Protein AF-A0A9E2K7A7-F1 (afdb_monomer)

Structure (mmCIF, N/CA/C/O backbone):
data_AF-A0A9E2K7A7-F1
#
_entry.id   AF-A0A9E2K7A7-F1
#
loop_
_atom_site.group_PDB
_atom_site.id
_atom_site.type_symbol
_atom_site.label_atom_id
_atom_site.label_alt_id
_atom_site.label_comp_id
_atom_site.label_asym_id
_atom_site.label_entity_id
_atom_site.label_seq_id
_atom_site.pdbx_PDB_ins_code
_atom_site.Cartn_x
_atom_site.Cartn_y
_atom_site.Cartn_z
_atom_site.occupancy
_atom_site.B_iso_or_equiv
_atom_site.auth_seq_id
_atom_site.auth_comp_id
_atom_site.auth_asym_id
_atom_site.auth_atom_id
_atom_site.pdbx_PDB_model_num
ATOM 1 N N . MET A 1 1 ? 2.719 -15.044 -14.111 1.00 57.91 1 MET A N 1
ATOM 2 C CA . MET A 1 1 ? 1.817 -14.377 -13.145 1.00 57.91 1 MET A CA 1
ATOM 3 C C . MET A 1 1 ? 2.342 -12.964 -12.944 1.00 57.91 1 MET A C 1
ATOM 5 O O . MET A 1 1 ? 3.546 -12.832 -12.758 1.00 57.91 1 MET A O 1
ATOM 9 N N . ARG A 1 2 ? 1.518 -11.918 -13.083 1.00 84.56 2 ARG A N 1
ATOM 10 C CA . ARG A 1 2 ? 1.963 -10.533 -12.827 1.00 84.56 2 ARG A CA 1
ATOM 11 C C . ARG A 1 2 ? 1.913 -10.282 -11.317 1.00 84.56 2 ARG A C 1
ATOM 13 O O . ARG A 1 2 ? 0.909 -10.629 -10.705 1.00 84.56 2 ARG A O 1
ATOM 20 N N . ALA A 1 3 ? 2.964 -9.709 -10.729 1.00 89.88 3 ALA A N 1
ATOM 21 C CA . ALA A 1 3 ? 3.061 -9.491 -9.278 1.00 89.88 3 ALA A CA 1
ATOM 22 C C . ALA A 1 3 ? 1.875 -8.687 -8.714 1.00 89.88 3 ALA A C 1
ATOM 24 O O . ALA A 1 3 ? 1.361 -9.019 -7.653 1.00 89.88 3 ALA A O 1
ATOM 25 N N . GLU A 1 4 ? 1.388 -7.696 -9.468 1.00 91.44 4 GLU A N 1
ATOM 26 C CA . GLU A 1 4 ? 0.184 -6.931 -9.121 1.00 91.44 4 GLU A CA 1
ATOM 27 C C . GLU A 1 4 ? -1.035 -7.821 -8.893 1.00 91.44 4 GLU A C 1
ATOM 29 O O . GLU A 1 4 ? -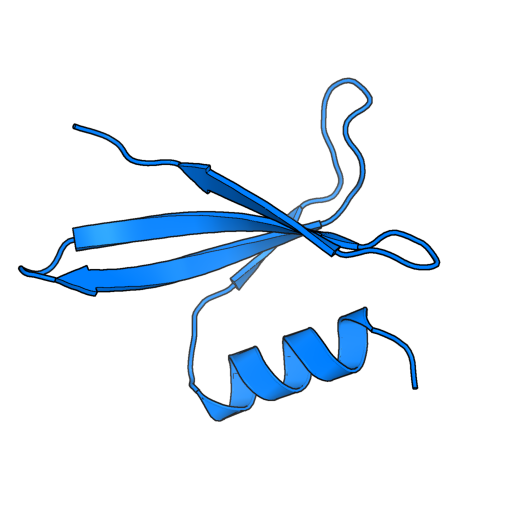1.734 -7.637 -7.906 1.00 91.44 4 GLU A O 1
ATOM 34 N N . GLN A 1 5 ? -1.251 -8.815 -9.756 1.00 93.50 5 GLN A N 1
ATOM 35 C CA . GLN A 1 5 ? -2.416 -9.687 -9.661 1.00 93.50 5 GLN A CA 1
ATOM 36 C C . GLN A 1 5 ? -2.366 -10.557 -8.403 1.00 93.50 5 GLN A C 1
ATOM 38 O O . GLN A 1 5 ? -3.349 -10.634 -7.678 1.00 93.50 5 GLN A O 1
ATOM 43 N N . VAL A 1 6 ? -1.195 -11.121 -8.089 1.00 94.88 6 VAL A N 1
ATOM 44 C CA . VAL A 1 6 ? -0.988 -11.885 -6.847 1.00 94.88 6 VAL A CA 1
ATOM 45 C C . VAL A 1 6 ? -1.285 -11.017 -5.625 1.00 94.88 6 VAL A C 1
ATOM 47 O O . VAL A 1 6 ? -1.958 -11.462 -4.702 1.00 94.88 6 VAL A O 1
ATOM 50 N N . ILE A 1 7 ? -0.816 -9.768 -5.623 1.00 94.88 7 ILE A N 1
ATOM 51 C CA . ILE A 1 7 ? -1.056 -8.842 -4.514 1.00 94.88 7 ILE A CA 1
ATOM 52 C C . ILE A 1 7 ? -2.549 -8.528 -4.397 1.00 94.88 7 ILE A C 1
ATOM 54 O O . ILE A 1 7 ? -3.099 -8.643 -3.308 1.00 94.88 7 ILE A O 1
ATOM 58 N N . THR A 1 8 ? -3.225 -8.163 -5.489 1.00 95.44 8 THR A N 1
ATOM 59 C CA . THR A 1 8 ? -4.657 -7.828 -5.436 1.00 95.44 8 THR A CA 1
ATOM 60 C C . THR A 1 8 ? -5.529 -9.014 -5.041 1.00 95.44 8 THR A C 1
ATOM 62 O O . THR A 1 8 ? -6.506 -8.813 -4.324 1.00 95.44 8 THR A O 1
ATOM 65 N N . ASP A 1 9 ? -5.162 -10.230 -5.453 1.00 96.62 9 ASP A N 1
ATOM 66 C CA . ASP A 1 9 ? -5.879 -11.452 -5.081 1.00 96.62 9 ASP A CA 1
ATOM 67 C C . ASP A 1 9 ? -5.775 -11.694 -3.567 1.00 96.62 9 ASP A C 1
ATOM 69 O O . ASP A 1 9 ? -6.790 -11.904 -2.908 1.00 96.62 9 ASP A O 1
ATOM 73 N N . VAL A 1 10 ? -4.575 -11.550 -2.992 1.00 95.69 10 VAL A N 1
ATOM 74 C CA . VAL A 1 10 ? -4.349 -11.664 -1.540 1.00 95.69 10 VAL A CA 1
ATOM 75 C C . VAL A 1 10 ? -5.086 -10.562 -0.771 1.00 95.69 10 VAL A C 1
ATOM 77 O O . VAL A 1 10 ? -5.716 -10.833 0.250 1.00 95.69 10 VAL A O 1
ATOM 80 N N . LEU A 1 11 ? -5.054 -9.314 -1.250 1.00 95.44 11 LEU A N 1
ATOM 81 C CA . LEU A 1 11 ? -5.787 -8.215 -0.609 1.00 95.44 11 LEU A CA 1
ATOM 82 C C . LEU A 1 11 ? -7.297 -8.491 -0.581 1.00 95.44 11 LEU A C 1
ATOM 84 O O . LEU A 1 11 ? -7.940 -8.259 0.442 1.00 95.44 11 LEU A O 1
ATOM 88 N N . ALA A 1 12 ? -7.849 -9.028 -1.673 1.00 95.62 12 ALA A N 1
ATOM 89 C CA . ALA A 1 12 ? -9.252 -9.415 -1.751 1.00 95.62 12 ALA A CA 1
ATOM 90 C C . ALA A 1 12 ? -9.581 -10.613 -0.843 1.00 95.62 12 ALA A C 1
ATOM 92 O O . ALA A 1 12 ? -10.582 -10.566 -0.127 1.00 95.62 12 ALA A O 1
ATOM 93 N N . GLU A 1 13 ? -8.737 -11.650 -0.825 1.00 97.56 13 GLU A N 1
ATOM 94 C CA . GLU A 1 13 ? -8.899 -12.844 0.021 1.00 97.56 13 GLU A CA 1
ATOM 95 C C . GLU A 1 13 ? -8.946 -12.488 1.514 1.00 97.56 13 GLU A C 1
ATOM 97 O O . GLU A 1 13 ? -9.777 -13.009 2.258 1.00 97.56 13 GLU A O 1
ATOM 102 N N . HIS A 1 14 ? -8.099 -11.553 1.946 1.00 95.12 14 HIS A N 1
ATOM 103 C CA . HIS A 1 14 ? -8.032 -11.103 3.337 1.00 95.12 14 HIS A CA 1
ATOM 104 C C . HIS A 1 14 ? -8.967 -9.928 3.665 1.00 95.12 14 HIS A C 1
ATOM 106 O O . HIS A 1 14 ? -8.977 -9.464 4.807 1.00 95.12 14 HIS A O 1
ATOM 112 N N . GLY A 1 15 ? -9.747 -9.431 2.699 1.00 94.81 15 GLY A N 1
ATOM 113 C CA . GLY A 1 15 ? -10.652 -8.295 2.898 1.00 94.81 15 GLY A CA 1
ATOM 114 C C . GLY A 1 15 ? -9.937 -6.995 3.283 1.00 94.81 15 GLY A C 1
ATOM 115 O O . GLY A 1 15 ? -10.505 -6.175 4.004 1.00 94.81 15 GLY A O 1
ATOM 116 N N . LEU A 1 16 ? -8.690 -6.815 2.838 1.00 95.31 16 LEU A N 1
ATOM 117 C CA . LEU A 1 16 ? -7.891 -5.625 3.117 1.00 95.31 16 LEU A CA 1
ATOM 118 C C . LEU A 1 16 ? -8.290 -4.493 2.158 1.00 95.31 16 LEU A C 1
ATOM 120 O O . LEU A 1 16 ? -8.149 -4.657 0.942 1.00 95.31 16 LEU A O 1
ATOM 124 N N . PRO A 1 17 ? -8.764 -3.338 2.662 1.00 95.12 17 PRO A N 1
ATOM 125 C CA . PRO A 1 17 ? -9.095 -2.204 1.812 1.00 95.12 17 PRO A CA 1
ATOM 126 C C . PRO A 1 17 ? -7.858 -1.703 1.069 1.00 95.12 17 PRO A C 1
ATOM 128 O O . PRO A 1 17 ? -6.782 -1.533 1.651 1.00 95.12 17 PRO A O 1
ATOM 131 N N . TYR A 1 18 ? -8.013 -1.439 -0.226 1.00 96.00 18 TYR A N 1
ATOM 132 C CA . TYR A 1 18 ? -6.960 -0.835 -1.026 1.00 96.00 18 TYR A CA 1
ATOM 133 C C . TYR A 1 18 ? -7.516 0.077 -2.117 1.00 96.00 18 TYR A C 1
ATOM 135 O O . TYR A 1 18 ? -8.646 -0.075 -2.584 1.00 96.00 18 TYR A O 1
ATOM 143 N N . SER A 1 19 ? -6.691 1.020 -2.558 1.00 95.56 19 SER A N 1
ATOM 144 C CA . SER A 1 19 ? -6.974 1.903 -3.687 1.00 95.56 19 SER A CA 1
ATOM 145 C C . SER A 1 19 ? -5.775 1.985 -4.629 1.00 95.56 19 SER A C 1
ATOM 147 O O . SER A 1 19 ? -4.623 1.815 -4.226 1.00 95.56 19 SER A O 1
ATOM 149 N N . ARG A 1 20 ? -6.039 2.219 -5.919 1.00 93.88 20 ARG A N 1
ATOM 150 C CA . ARG A 1 20 ? -4.979 2.413 -6.915 1.00 93.88 20 ARG A CA 1
ATOM 151 C C . ARG A 1 20 ? -4.467 3.844 -6.857 1.00 93.88 20 ARG A C 1
ATOM 153 O O . ARG A 1 20 ? -5.237 4.793 -6.991 1.00 93.88 20 ARG A O 1
ATOM 160 N N . TYR A 1 21 ? -3.157 3.979 -6.742 1.00 92.06 21 TYR A N 1
ATOM 161 C CA . TYR A 1 21 ? -2.445 5.241 -6.807 1.00 92.06 21 TYR A CA 1
ATOM 162 C C . TYR A 1 21 ? -1.773 5.371 -8.172 1.00 92.06 21 TYR A C 1
ATOM 164 O O . TYR A 1 21 ? -0.939 4.550 -8.542 1.00 92.06 21 TYR A O 1
ATOM 172 N N . GLN A 1 22 ? -2.134 6.402 -8.937 1.00 88.94 22 GLN A N 1
ATOM 173 C CA . GLN A 1 22 ? -1.603 6.605 -10.292 1.00 88.94 22 GLN A CA 1
ATOM 174 C C . GLN A 1 22 ? -0.184 7.202 -10.312 1.00 88.94 22 GLN A C 1
ATOM 176 O O . GLN A 1 22 ? 0.400 7.332 -11.384 1.00 88.94 22 GLN A O 1
ATOM 181 N N . GLY A 1 23 ? 0.377 7.546 -9.149 1.00 83.56 23 GLY A N 1
ATOM 182 C CA . GLY A 1 23 ? 1.594 8.347 -9.059 1.00 83.56 23 GLY A CA 1
ATOM 183 C C . GLY A 1 23 ? 1.284 9.845 -9.003 1.00 83.56 23 GLY A C 1
ATOM 184 O O . GLY A 1 23 ? 0.309 10.323 -9.581 1.00 83.56 23 GLY A O 1
ATOM 185 N N . ALA A 1 24 ? 2.113 10.608 -8.295 1.00 81.75 24 ALA A N 1
ATOM 186 C CA . ALA A 1 24 ? 2.095 12.070 -8.305 1.00 81.75 24 ALA A CA 1
ATOM 187 C C . ALA A 1 24 ? 3.534 12.596 -8.312 1.00 81.75 24 ALA A C 1
ATOM 189 O O . ALA A 1 24 ? 4.423 11.966 -7.744 1.00 81.75 24 ALA A O 1
ATOM 190 N N . HIS A 1 25 ? 3.763 13.750 -8.947 1.00 78.25 25 HIS A N 1
ATOM 191 C CA . HIS A 1 25 ? 5.061 14.446 -8.964 1.00 78.25 25 HIS A CA 1
ATOM 192 C C . HIS A 1 25 ? 6.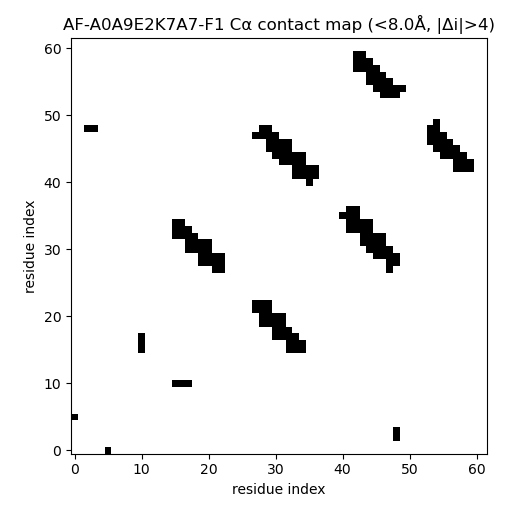261 13.567 -9.386 1.00 78.25 25 HIS A C 1
ATOM 194 O O . HIS A 1 25 ? 7.355 13.702 -8.847 1.00 78.25 25 HIS A O 1
ATOM 200 N N . GLY A 1 26 ? 6.062 12.650 -10.342 1.00 76.38 26 GLY A N 1
ATOM 201 C CA . GLY A 1 26 ? 7.105 11.723 -10.807 1.00 76.38 26 GLY A CA 1
ATOM 202 C C . GLY A 1 26 ? 7.241 10.433 -9.986 1.00 76.38 26 GLY A C 1
ATOM 203 O O . GLY A 1 26 ? 8.119 9.623 -10.273 1.00 76.38 26 GLY A O 1
ATOM 204 N N . GLY A 1 27 ? 6.378 10.217 -8.989 1.00 78.50 27 GLY A N 1
ATOM 205 C CA . GLY A 1 27 ? 6.261 8.942 -8.285 1.00 78.50 27 GLY A CA 1
ATOM 206 C C . GLY A 1 27 ? 5.679 7.840 -9.174 1.00 78.50 27 GLY A C 1
ATOM 207 O O . GLY A 1 27 ? 4.814 8.096 -10.012 1.00 78.50 27 GLY A O 1
ATOM 208 N N . LEU A 1 28 ? 6.150 6.608 -8.974 1.00 85.44 28 LEU A N 1
ATOM 209 C CA . LEU A 1 28 ? 5.633 5.428 -9.663 1.00 85.44 28 LEU A CA 1
ATOM 210 C C . LEU A 1 28 ? 4.204 5.096 -9.189 1.00 85.44 28 LEU A C 1
ATOM 212 O O . LEU A 1 28 ? 3.872 5.350 -8.026 1.00 85.44 28 LEU A O 1
ATOM 216 N N . PRO A 1 29 ? 3.360 4.522 -10.063 1.00 90.56 29 PRO A N 1
ATOM 217 C CA . PRO A 1 29 ? 2.050 4.031 -9.663 1.00 90.56 29 PRO A CA 1
ATOM 218 C C . PRO A 1 29 ? 2.176 2.868 -8.668 1.00 90.56 29 PRO A C 1
ATOM 220 O O . PRO A 1 29 ? 3.175 2.145 -8.641 1.00 90.56 29 PRO A O 1
ATOM 223 N N . GLY A 1 30 ? 1.143 2.676 -7.855 1.00 93.50 30 GLY A N 1
ATOM 224 C CA . GLY A 1 30 ? 1.127 1.649 -6.820 1.00 93.50 30 GLY A CA 1
ATOM 225 C C . GLY A 1 30 ? -0.253 1.414 -6.217 1.00 93.50 30 GLY A C 1
ATOM 226 O O . GLY A 1 30 ? -1.268 1.908 -6.710 1.00 93.50 30 GLY A O 1
ATOM 227 N N . LEU A 1 31 ? -0.287 0.654 -5.128 1.00 95.50 31 LEU A N 1
ATOM 228 C CA . LEU A 1 31 ? -1.491 0.367 -4.351 1.00 95.50 31 LEU A CA 1
ATOM 229 C C . LEU A 1 31 ? -1.346 0.974 -2.960 1.00 95.50 31 LEU A C 1
ATOM 231 O O . LEU A 1 31 ? -0.377 0.683 -2.265 1.00 95.50 31 LEU A O 1
ATOM 235 N N . ILE A 1 32 ? -2.304 1.797 -2.548 1.00 95.25 32 ILE A N 1
ATOM 236 C CA . ILE A 1 32 ? -2.428 2.228 -1.155 1.00 95.25 32 ILE A CA 1
ATOM 237 C C . ILE A 1 32 ? -3.280 1.179 -0.451 1.00 95.25 32 ILE A C 1
ATOM 239 O O . ILE A 1 32 ? -4.411 0.947 -0.869 1.00 95.25 32 ILE A O 1
ATOM 243 N N . VAL A 1 33 ? -2.738 0.551 0.585 1.00 96.38 33 VAL A N 1
ATOM 244 C CA . VAL A 1 33 ? -3.374 -0.518 1.359 1.00 96.38 33 VAL A CA 1
ATOM 245 C C . VAL A 1 33 ? -3.540 -0.068 2.803 1.00 96.38 33 VAL A C 1
ATOM 247 O O . VAL A 1 33 ? -2.590 0.423 3.419 1.00 96.38 33 VAL A O 1
ATOM 250 N N . GLU A 1 34 ? -4.730 -0.274 3.352 1.00 94.38 34 GLU A N 1
ATOM 251 C CA . GLU A 1 34 ? -5.012 -0.069 4.770 1.00 94.38 34 GLU A CA 1
ATOM 252 C C . GLU A 1 34 ? -4.682 -1.351 5.537 1.00 94.38 34 GLU A C 1
ATOM 254 O O . GLU A 1 34 ? -5.391 -2.354 5.438 1.00 94.38 34 GLU A O 1
ATOM 259 N N . LEU A 1 35 ? -3.584 -1.336 6.296 1.00 92.75 35 LEU A N 1
ATOM 260 C CA . LEU A 1 35 ? -3.186 -2.479 7.112 1.00 92.75 35 LEU A CA 1
ATOM 261 C C . LEU A 1 35 ? -3.665 -2.300 8.559 1.00 92.75 35 LEU A C 1
ATOM 263 O O . LEU A 1 35 ? -3.343 -1.279 9.186 1.00 92.75 35 LEU A O 1
ATOM 267 N N . PRO A 1 36 ? -4.401 -3.281 9.117 1.00 90.06 36 PRO A N 1
ATOM 268 C CA . PRO A 1 36 ? -4.778 -3.261 10.520 1.00 90.06 36 PRO A CA 1
ATOM 269 C C . PRO A 1 36 ? -3.536 -3.471 11.389 1.00 90.06 36 PRO A C 1
ATOM 271 O O . PRO A 1 36 ? -2.726 -4.366 11.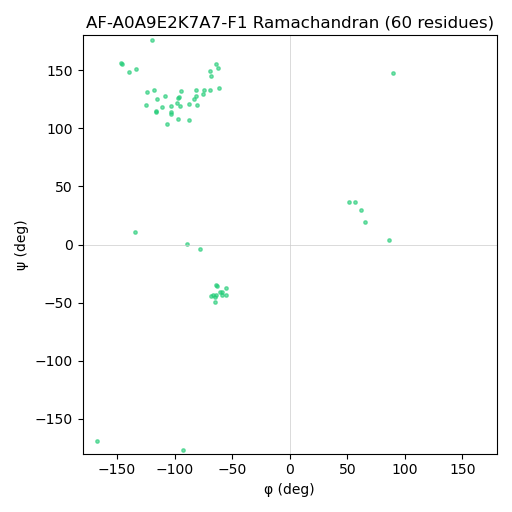152 1.00 90.06 36 PRO A O 1
ATOM 274 N N . GLY A 1 37 ? -3.393 -2.634 12.407 1.00 84.88 37 GLY A N 1
ATOM 275 C CA . GLY A 1 37 ? -2.344 -2.708 13.409 1.00 84.88 37 GLY A CA 1
ATOM 276 C C . GLY A 1 37 ? -2.905 -2.887 14.816 1.00 84.88 37 GLY A C 1
ATOM 277 O O . GLY A 1 37 ? -4.113 -2.854 15.070 1.00 84.88 37 GLY A O 1
ATOM 278 N N . GLU A 1 38 ? -1.992 -3.049 15.764 1.00 86.19 38 GLU A N 1
ATOM 279 C CA . GLU A 1 38 ? -2.332 -3.234 17.170 1.00 86.19 38 GLU A CA 1
ATOM 280 C C . GLU A 1 38 ? -3.060 -2.012 17.752 1.00 86.19 38 GLU A C 1
ATOM 282 O O . GLU A 1 38 ? -2.845 -0.868 17.347 1.00 86.19 38 GLU A O 1
ATOM 287 N N . ARG A 1 39 ? -3.910 -2.241 18.761 1.00 85.94 39 ARG A N 1
ATOM 288 C CA . ARG A 1 39 ? -4.626 -1.179 19.503 1.00 85.94 39 ARG A CA 1
ATOM 289 C C . ARG A 1 39 ? -5.481 -0.259 18.613 1.00 85.94 39 ARG A C 1
ATOM 291 O O . ARG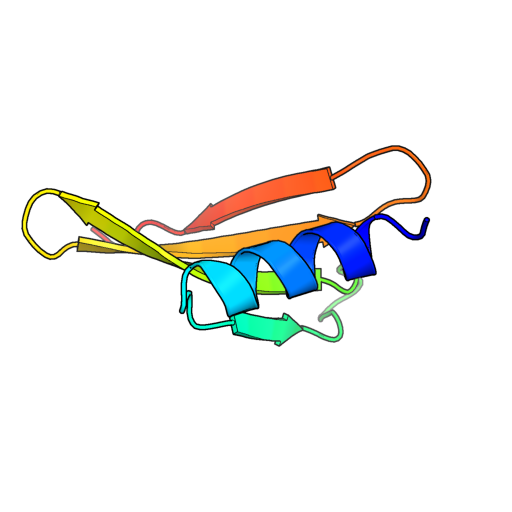 A 1 39 ? -5.612 0.926 18.910 1.00 85.94 39 ARG A O 1
ATOM 298 N N . LYS A 1 40 ? -6.112 -0.822 17.574 1.00 78.81 40 LYS A N 1
ATOM 299 C CA . LYS A 1 40 ? -6.964 -0.108 16.599 1.00 78.81 40 LYS A CA 1
ATOM 300 C C . LYS A 1 40 ? -6.210 0.917 15.741 1.00 78.81 40 LYS A C 1
ATOM 302 O O . LYS A 1 40 ? -6.833 1.814 15.176 1.00 78.81 40 LYS A O 1
ATOM 307 N N . LEU A 1 41 ? -4.886 0.804 15.638 1.00 84.62 41 LEU A N 1
ATOM 308 C CA . LEU A 1 41 ? -4.113 1.618 14.706 1.00 84.62 41 LEU A CA 1
ATOM 309 C C . LEU A 1 41 ? -4.332 1.093 13.288 1.00 84.62 41 LEU A C 1
ATOM 311 O O . LEU A 1 41 ? -4.250 -0.106 13.054 1.00 84.62 41 LEU A O 1
ATOM 315 N N . THR A 1 42 ? -4.596 1.987 12.342 1.00 89.06 42 THR A N 1
ATOM 316 C CA . THR A 1 42 ? -4.595 1.658 10.911 1.00 89.06 42 THR A CA 1
ATOM 317 C C . THR A 1 42 ? -3.367 2.300 10.294 1.00 89.06 42 THR A C 1
ATOM 319 O O . THR A 1 42 ? -3.127 3.490 10.504 1.00 89.06 42 THR A O 1
ATOM 322 N N . THR A 1 43 ? -2.56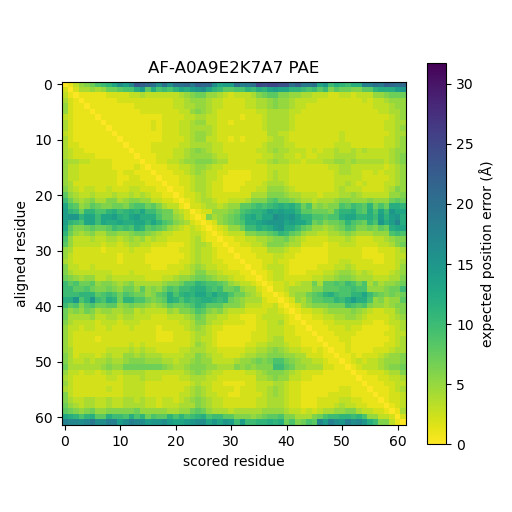7 1.512 9.578 1.00 92.38 43 THR A N 1
ATOM 323 C CA . THR A 1 43 ? -1.363 2.002 8.900 1.00 92.38 43 THR A CA 1
ATOM 324 C C . THR A 1 43 ? -1.583 1.962 7.401 1.00 92.38 43 THR A C 1
ATOM 326 O O . THR A 1 43 ? -1.768 0.893 6.819 1.00 92.38 43 THR A O 1
ATOM 329 N N . ASN A 1 44 ? -1.527 3.130 6.770 1.00 93.88 44 ASN A N 1
ATOM 330 C CA . ASN A 1 44 ? -1.557 3.218 5.318 1.00 93.88 44 ASN A CA 1
ATOM 331 C C . ASN A 1 44 ? -0.197 2.809 4.767 1.00 93.88 44 ASN A C 1
ATOM 333 O O . ASN A 1 44 ? 0.835 3.321 5.202 1.00 93.88 44 ASN A O 1
ATOM 337 N N . THR A 1 45 ? -0.198 1.899 3.803 1.00 95.00 45 THR A N 1
ATOM 338 C CA . THR A 1 45 ? 1.019 1.404 3.163 1.00 95.00 45 THR A CA 1
ATOM 339 C C . THR A 1 45 ? 0.927 1.610 1.660 1.00 95.00 45 THR A C 1
ATOM 341 O O . THR A 1 45 ? -0.074 1.235 1.061 1.00 95.00 45 THR A O 1
ATOM 344 N N . LEU A 1 46 ? 1.956 2.180 1.035 1.00 95.25 46 LEU A N 1
ATOM 345 C CA . LEU A 1 46 ? 2.069 2.247 -0.422 1.00 95.25 46 LEU A CA 1
ATOM 346 C C . LEU A 1 46 ? 2.926 1.080 -0.921 1.00 95.25 46 LEU A C 1
ATOM 348 O O . LEU A 1 46 ? 4.102 0.965 -0.572 1.00 95.25 46 LEU A O 1
ATOM 352 N N . LEU A 1 47 ? 2.330 0.234 -1.756 1.00 95.31 47 LEU A N 1
ATOM 353 C CA . LEU A 1 47 ? 3.001 -0.831 -2.491 1.00 95.31 47 LEU A CA 1
ATOM 354 C C . LEU A 1 47 ? 3.312 -0.341 -3.904 1.00 95.31 47 LEU A C 1
ATOM 356 O O . LEU A 1 47 ? 2.412 -0.203 -4.732 1.00 95.31 47 LEU A O 1
ATOM 360 N N . THR A 1 48 ? 4.585 -0.092 -4.189 1.00 94.94 48 THR A N 1
ATOM 361 C CA . THR A 1 48 ? 5.052 0.245 -5.541 1.00 94.94 48 THR A CA 1
ATOM 362 C C . THR A 1 48 ? 5.612 -1.009 -6.197 1.00 94.94 48 THR A C 1
ATOM 364 O O . THR A 1 48 ? 6.546 -1.616 -5.669 1.00 94.94 48 THR A O 1
ATOM 367 N N . ILE A 1 49 ? 5.057 -1.402 -7.342 1.00 92.00 49 ILE A N 1
ATOM 368 C CA . ILE A 1 49 ? 5.409 -2.653 -8.023 1.00 92.00 49 ILE A CA 1
ATOM 369 C C . ILE A 1 49 ? 6.315 -2.327 -9.212 1.00 92.00 49 ILE A C 1
ATOM 371 O O . ILE A 1 49 ? 5.888 -1.697 -10.178 1.00 92.00 49 ILE A O 1
ATOM 375 N N . GLY A 1 50 ? 7.576 -2.742 -9.122 1.00 89.50 50 GLY A N 1
ATOM 376 C CA . GLY A 1 50 ? 8.537 -2.703 -10.219 1.00 89.50 50 GLY A CA 1
ATOM 377 C C . GLY A 1 50 ? 8.557 -4.010 -11.013 1.00 89.50 50 GLY A C 1
ATOM 378 O O . GLY A 1 50 ? 7.823 -4.952 -10.727 1.00 89.50 50 GLY A O 1
ATOM 379 N N . GLU A 1 51 ? 9.447 -4.092 -12.000 1.00 88.19 51 GLU A N 1
ATOM 380 C CA . GLU A 1 51 ? 9.595 -5.282 -12.853 1.00 88.19 51 GLU A CA 1
ATOM 381 C C . GLU A 1 51 ? 10.036 -6.530 -12.064 1.00 88.19 51 GLU A C 1
ATOM 383 O O . GLU A 1 51 ? 9.583 -7.644 -12.329 1.00 88.19 51 GLU A O 1
ATOM 388 N N . HIS A 1 52 ? 10.884 -6.332 -11.050 1.00 91.19 52 HIS A N 1
ATOM 389 C CA . HIS A 1 52 ? 11.478 -7.406 -10.243 1.00 91.19 52 HIS A CA 1
ATOM 390 C C . HIS A 1 52 ? 11.444 -7.128 -8.737 1.00 91.19 52 HIS A C 1
ATOM 392 O O . HIS A 1 52 ? 12.106 -7.814 -7.959 1.00 91.19 52 HIS A O 1
ATOM 398 N N . SER A 1 53 ? 10.719 -6.097 -8.308 1.00 91.44 53 SER A N 1
ATOM 399 C CA . SER A 1 53 ? 10.711 -5.664 -6.916 1.00 91.44 53 SER A CA 1
ATOM 400 C C . SER A 1 53 ? 9.349 -5.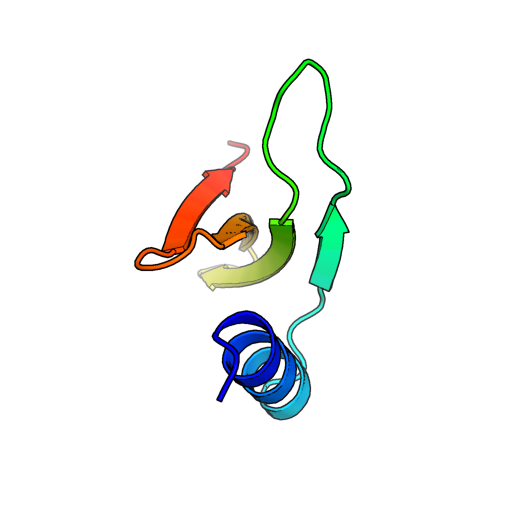134 -6.501 1.00 91.44 53 SER A C 1
ATOM 402 O O . SER A 1 53 ? 8.558 -4.667 -7.318 1.00 91.44 53 SER A O 1
ATOM 404 N N . VAL A 1 54 ? 9.092 -5.194 -5.198 1.00 93.50 54 VAL A N 1
ATOM 405 C CA . VAL A 1 54 ? 7.966 -4.514 -4.564 1.00 93.50 54 VAL A CA 1
ATOM 406 C C . VAL A 1 54 ? 8.548 -3.648 -3.460 1.00 93.50 54 VAL A C 1
ATOM 408 O O . VAL A 1 54 ? 9.227 -4.153 -2.565 1.00 93.50 54 VAL A O 1
ATOM 411 N N . ARG A 1 55 ? 8.323 -2.337 -3.541 1.00 94.50 55 ARG A N 1
ATOM 412 C CA . ARG A 1 55 ? 8.682 -1.396 -2.477 1.00 94.50 55 ARG A CA 1
ATOM 413 C C . ARG A 1 55 ? 7.472 -1.190 -1.578 1.00 94.50 55 ARG A C 1
ATOM 415 O O . ARG A 1 55 ? 6.378 -0.942 -2.076 1.00 94.50 55 ARG A O 1
ATOM 422 N N . VAL A 1 56 ? 7.695 -1.284 -0.272 1.00 94.62 56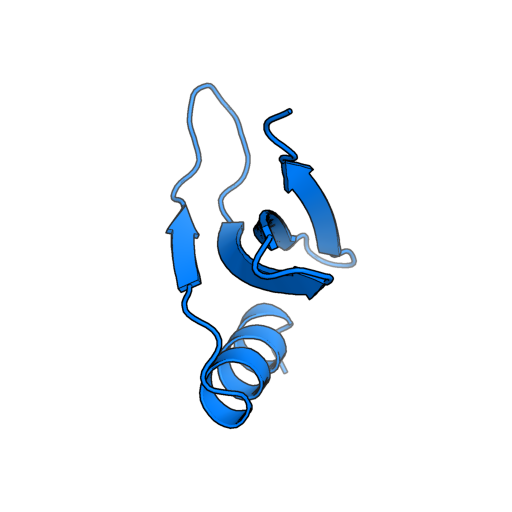 VAL A N 1
ATOM 423 C CA . VAL A 1 56 ? 6.667 -1.153 0.763 1.00 94.62 56 VAL A CA 1
ATOM 424 C C . VAL A 1 56 ? 6.994 0.076 1.603 1.00 94.62 56 VAL A C 1
ATOM 426 O O . VAL A 1 56 ? 8.030 0.112 2.265 1.00 94.62 56 VAL A O 1
ATOM 429 N N . GLU A 1 57 ? 6.134 1.087 1.559 1.00 95.06 57 GLU A N 1
ATOM 430 C CA . GLU A 1 57 ? 6.300 2.341 2.304 1.00 95.06 57 GLU A CA 1
ATOM 431 C C . GLU A 1 57 ? 5.163 2.478 3.321 1.00 95.06 57 GLU A C 1
ATOM 433 O O . GLU A 1 57 ? 4.008 2.595 2.927 1.00 95.06 57 GLU A O 1
ATOM 438 N N . ALA A 1 58 ? 5.474 2.446 4.620 1.00 92.56 58 ALA A N 1
ATOM 439 C CA . ALA A 1 58 ? 4.487 2.571 5.693 1.00 92.56 58 ALA A CA 1
ATOM 440 C C . ALA A 1 58 ? 4.390 4.019 6.193 1.00 92.56 58 ALA A C 1
ATOM 442 O O . ALA A 1 58 ? 5.388 4.617 6.604 1.00 92.56 58 ALA A O 1
ATOM 443 N N . PHE A 1 59 ? 3.177 4.564 6.208 1.00 90.38 59 PHE A N 1
ATOM 444 C CA . PHE A 1 59 ? 2.884 5.916 6.670 1.00 90.38 59 PHE A CA 1
ATOM 445 C C . PHE A 1 59 ? 2.190 5.841 8.027 1.00 90.38 59 PHE A C 1
ATOM 447 O O . PHE A 1 59 ? 1.008 5.51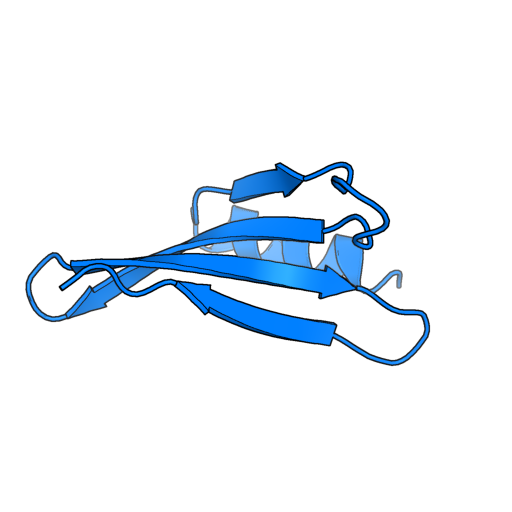0 8.128 1.00 90.38 59 PHE A O 1
ATOM 454 N N . VAL A 1 60 ? 2.945 6.142 9.083 1.00 85.56 60 VAL A N 1
ATOM 455 C CA . VAL A 1 60 ? 2.447 6.144 10.460 1.00 85.56 60 VAL A CA 1
ATOM 456 C C . VAL A 1 60 ? 2.224 7.588 10.899 1.00 85.56 60 VAL A C 1
ATOM 458 O O . VAL A 1 60 ? 3.177 8.351 11.039 1.00 85.56 60 VAL A O 1
ATOM 461 N N . CYS A 1 61 ? 0.970 7.963 11.137 1.00 73.31 61 CYS A N 1
ATOM 462 C CA . CYS A 1 61 ? 0.637 9.209 11.822 1.00 73.31 61 CYS A CA 1
ATOM 463 C C . CYS A 1 61 ? 0.730 8.968 13.339 1.00 73.31 61 CYS A C 1
ATOM 465 O O . CYS A 1 61 ? 0.123 8.024 13.845 1.00 73.31 61 CYS A O 1
ATOM 467 N N . ARG A 1 62 ? 1.516 9.783 14.049 1.00 68.19 62 ARG A N 1
ATOM 468 C CA . ARG A 1 62 ? 1.559 9.825 15.519 1.00 68.19 62 ARG A CA 1
ATOM 469 C C . ARG A 1 62 ? 0.800 11.032 16.038 1.00 68.19 62 ARG A C 1
ATOM 471 O O . ARG A 1 62 ? 0.859 12.075 15.351 1.00 68.19 62 ARG A O 1
#

Nearest PDB structures (foldseek):
  6gr0-assembly1_A  TM=3.781E-01  e=3.350E+00  Homo sapiens
  6y2q-assembly1_B  TM=3.557E-01  e=8.351E+00  Escherichia coli K-12

Secondary structure (DSSP, 8-state):
--HHHHHHHHHHHTT--EEEE--STTPPPEEEEEEE-GGG-EEEEEEEE-SS-EEEEEE---

Mean predicted aligned error: 4.21 Å

Sequence (62 aa):
MRAEQVITDVLAEHGLPYSRYQGAHGG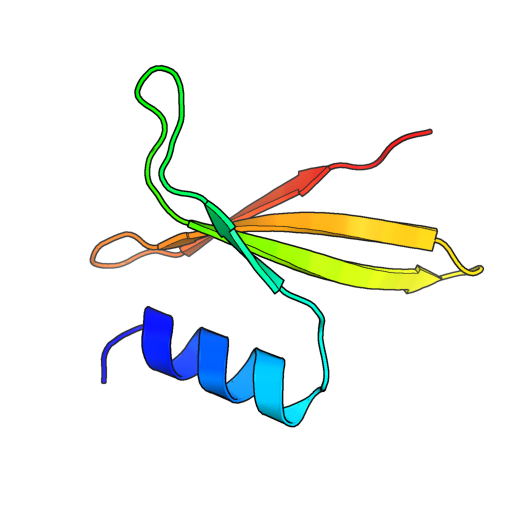LPGLIVELPGERKLTTNTLLTIGEHSVRVEAFVCR

pLDDT: mean 89.98, std 7.48, range [57.91, 97.56]

Solvent-accessible surface area (backbone atoms only — not comparable to full-atom values): 3808 Å² total; per-residue (Å²): 135,60,70,68,56,58,51,53,51,51,32,59,75,70,68,44,56,67,46,83,39,80,45,62,98,86,44,73,43,32,36,40,32,53,40,86,44,74,95,83,39,73,35,45,28,40,39,35,70,55,99,90,49,74,48,80,47,78,52,78,88,130

Radius of gyration: 12.16 Å; Cα contacts (8 Å, |Δi|>4): 89; chains: 1; bounding box: 22×29×33 Å

Foldseek 3Di:
DAPVVVVVVVCVVVVWDKDWAPDDPPGATFIFTFDQDPPRDTWTWTWHDDPPDTDIHTDDDD